Protein AF-A0A7X5YJA7-F1 (afdb_monomer_lite)

Organism: NCBI:txid74314

Radius of gyration: 18.67 Å; chains: 1; bounding box: 44×26×56 Å

Structure (mmCIF, N/CA/C/O backbone):
data_AF-A0A7X5YJA7-F1
#
_entry.id   AF-A0A7X5YJA7-F1
#
loop_
_atom_site.group_PDB
_atom_site.id
_atom_site.type_symbol
_atom_site.label_atom_id
_atom_site.label_alt_id
_atom_site.label_comp_id
_atom_site.label_asym_id
_atom_site.label_entity_id
_atom_site.label_seq_id
_atom_site.pdbx_PDB_ins_code
_atom_site.Cartn_x
_atom_site.Cartn_y
_atom_site.Cartn_z
_atom_site.occupancy
_atom_site.B_iso_or_equiv
_atom_site.auth_seq_id
_atom_site.auth_comp_id
_atom_site.auth_asym_id
_atom_site.auth_atom_id
_atom_site.pdbx_PDB_model_num
ATOM 1 N N . MET A 1 1 ? -20.370 -4.182 4.344 1.00 92.38 1 MET A N 1
ATOM 2 C CA . MET A 1 1 ? -19.520 -4.900 3.356 1.00 92.38 1 MET A CA 1
ATOM 3 C C . MET A 1 1 ? -18.749 -5.970 4.101 1.00 92.38 1 MET A C 1
ATOM 5 O O . MET A 1 1 ? -18.296 -5.703 5.209 1.00 92.38 1 MET A O 1
ATOM 9 N N . THR A 1 2 ? -18.574 -7.152 3.506 1.00 96.25 2 THR A N 1
ATOM 10 C CA . THR A 1 2 ? -17.849 -8.237 4.186 1.00 96.25 2 THR A CA 1
ATOM 11 C C . THR A 1 2 ? -16.337 -7.960 4.249 1.00 96.25 2 THR A C 1
ATOM 13 O O . THR A 1 2 ? -15.783 -7.353 3.321 1.00 96.25 2 THR A O 1
ATOM 16 N N . PRO A 1 3 ? -15.638 -8.420 5.299 1.00 96.44 3 PRO A N 1
ATOM 17 C CA . PRO A 1 3 ? -14.184 -8.299 5.412 1.00 96.44 3 PRO A CA 1
ATOM 18 C C . PRO A 1 3 ? -13.421 -8.891 4.221 1.00 96.44 3 PRO A C 1
ATOM 20 O O . PRO A 1 3 ? -12.526 -8.244 3.672 1.00 96.44 3 PRO A O 1
ATOM 23 N N . LEU A 1 4 ? -13.834 -10.069 3.742 1.00 96.12 4 LEU A N 1
ATOM 24 C CA . LEU A 1 4 ? -13.246 -10.729 2.570 1.00 96.12 4 LEU A CA 1
ATOM 25 C C . LEU A 1 4 ? -13.322 -9.865 1.303 1.00 96.12 4 LEU A C 1
ATOM 27 O O . LEU A 1 4 ? -12.337 -9.749 0.571 1.00 96.12 4 LEU A O 1
ATOM 31 N N . GLN A 1 5 ? -14.460 -9.210 1.054 1.00 96.69 5 GLN A N 1
ATOM 32 C CA . GLN A 1 5 ? -14.612 -8.295 -0.084 1.00 96.69 5 GLN A CA 1
ATOM 33 C C . GLN A 1 5 ? -13.682 -7.081 0.034 1.00 96.69 5 GLN A C 1
ATOM 35 O O . GLN A 1 5 ? -13.057 -6.679 -0.953 1.00 96.69 5 GLN A O 1
ATOM 40 N N . ALA A 1 6 ? -13.555 -6.510 1.235 1.00 97.00 6 ALA A N 1
ATOM 41 C CA . ALA A 1 6 ? -12.666 -5.378 1.472 1.00 97.00 6 ALA A CA 1
ATOM 42 C C . ALA A 1 6 ? -11.189 -5.757 1.259 1.00 97.00 6 ALA A C 1
ATOM 44 O O . ALA A 1 6 ? -10.462 -4.999 0.607 1.00 97.00 6 ALA A O 1
ATOM 45 N N . VAL A 1 7 ? -10.761 -6.933 1.739 1.00 96.69 7 VAL A N 1
ATOM 46 C CA . VAL A 1 7 ? -9.404 -7.468 1.521 1.00 96.69 7 VAL A CA 1
ATOM 47 C C . VAL A 1 7 ? -9.155 -7.764 0.051 1.00 96.69 7 VAL A C 1
ATOM 49 O O . VAL A 1 7 ? -8.123 -7.353 -0.467 1.00 96.69 7 VAL A O 1
ATOM 52 N N . SER A 1 8 ? -10.096 -8.400 -0.650 1.00 96.44 8 SER A N 1
ATOM 53 C CA . SER A 1 8 ? -9.962 -8.674 -2.086 1.00 96.44 8 SER A CA 1
ATOM 54 C C . SER A 1 8 ? -9.733 -7.387 -2.882 1.00 96.44 8 SER A C 1
ATOM 56 O O . SER A 1 8 ? -8.806 -7.302 -3.691 1.00 96.44 8 SER A O 1
ATOM 58 N N . ARG A 1 9 ? -10.506 -6.331 -2.589 1.00 96.81 9 ARG A N 1
ATOM 59 C CA . ARG A 1 9 ? -10.303 -5.019 -3.216 1.00 96.81 9 ARG A CA 1
ATOM 60 C C . ARG A 1 9 ? -8.924 -4.445 -2.893 1.00 96.81 9 ARG A C 1
ATOM 62 O O . ARG A 1 9 ? -8.259 -3.948 -3.795 1.00 96.81 9 ARG A O 1
ATOM 69 N N . GLY A 1 10 ? -8.507 -4.512 -1.630 1.00 95.25 10 GLY A N 1
ATOM 70 C CA . GLY A 1 10 ? -7.197 -4.033 -1.192 1.00 95.25 10 GLY A CA 1
ATOM 71 C C . GLY A 1 10 ? -6.038 -4.777 -1.839 1.00 95.25 10 GLY A C 1
ATOM 72 O O . GLY A 1 10 ? -5.076 -4.153 -2.270 1.00 95.25 10 GLY A O 1
ATOM 73 N N . TYR A 1 11 ? -6.159 -6.095 -1.975 1.00 94.56 11 TYR A N 1
ATOM 74 C CA . TYR A 1 11 ? -5.172 -6.933 -2.637 1.00 94.56 11 TYR A CA 1
ATOM 75 C C . TYR A 1 11 ? -4.934 -6.445 -4.066 1.00 94.56 11 TYR A C 1
ATOM 77 O O . TYR A 1 11 ? -3.798 -6.167 -4.434 1.00 94.56 11 TYR A O 1
ATOM 85 N N . TRP A 1 12 ? -5.996 -6.252 -4.851 1.00 95.12 12 TRP A N 1
ATOM 86 C CA . TRP A 1 12 ? -5.857 -5.792 -6.233 1.00 95.12 12 TRP A CA 1
ATOM 87 C C . TRP A 1 12 ? -5.357 -4.353 -6.347 1.00 95.12 12 TRP A C 1
ATOM 89 O O . TRP A 1 12 ? -4.498 -4.077 -7.182 1.00 95.12 12 TRP A O 1
ATOM 99 N N . THR A 1 13 ? -5.848 -3.429 -5.518 1.00 95.12 13 THR A N 1
ATOM 100 C CA . THR A 1 13 ? -5.436 -2.020 -5.619 1.00 95.12 13 THR A CA 1
ATOM 101 C C . THR A 1 13 ? -4.006 -1.796 -5.137 1.00 95.12 13 THR A C 1
ATOM 103 O O . THR A 1 13 ? -3.254 -1.067 -5.783 1.00 95.12 13 THR A O 1
ATOM 106 N N . VAL A 1 14 ? -3.611 -2.423 -4.027 1.00 95.44 14 VAL A N 1
ATOM 107 C CA . VAL A 1 14 ? -2.267 -2.279 -3.457 1.00 95.44 14 VAL A CA 1
ATOM 108 C C . VAL A 1 14 ? -1.260 -3.090 -4.272 1.00 95.44 14 VAL A C 1
ATOM 110 O O . VAL A 1 14 ? -0.284 -2.515 -4.757 1.00 95.44 14 VAL A O 1
ATOM 113 N N . ASN A 1 15 ? -1.500 -4.390 -4.493 1.00 94.25 15 ASN A N 1
ATOM 114 C CA . ASN A 1 15 ? -0.547 -5.223 -5.234 1.00 94.25 15 ASN A CA 1
ATOM 115 C C . ASN A 1 15 ? -0.490 -4.850 -6.712 1.00 94.25 15 ASN A C 1
ATOM 117 O O . ASN A 1 15 ? 0.582 -4.940 -7.296 1.00 94.25 15 ASN A O 1
ATOM 121 N N . GLY A 1 16 ? -1.581 -4.359 -7.307 1.00 94.25 16 GLY A N 1
ATOM 122 C CA . GLY A 1 16 ? -1.550 -3.816 -8.666 1.00 94.25 16 GLY A CA 1
ATOM 123 C C . GLY A 1 16 ? -0.557 -2.657 -8.800 1.00 94.25 16 GLY A C 1
ATOM 124 O O . GLY A 1 16 ? 0.258 -2.649 -9.721 1.00 94.25 16 GLY A O 1
ATOM 125 N N . GLY A 1 17 ? -0.551 -1.724 -7.839 1.00 93.94 17 GLY A N 1
ATOM 126 C CA . GLY A 1 17 ? 0.426 -0.630 -7.803 1.00 93.94 17 GLY A CA 1
ATOM 127 C C . GLY A 1 17 ? 1.866 -1.119 -7.616 1.00 93.94 17 GLY A C 1
ATOM 128 O O . GLY A 1 17 ? 2.772 -0.664 -8.312 1.00 93.94 17 GLY A O 1
ATOM 129 N N . VAL A 1 18 ? 2.076 -2.091 -6.724 1.00 95.50 18 VAL A N 1
ATOM 130 C CA . VAL A 1 18 ? 3.394 -2.711 -6.492 1.00 95.50 18 VAL A CA 1
ATOM 131 C C . VAL A 1 18 ? 3.898 -3.437 -7.739 1.00 95.50 18 VAL A C 1
ATOM 133 O O . VAL A 1 18 ? 5.042 -3.237 -8.135 1.00 95.50 18 VAL A O 1
ATOM 136 N N . MET A 1 19 ? 3.051 -4.237 -8.389 1.00 95.44 19 MET A N 1
ATOM 137 C CA . MET A 1 19 ? 3.389 -4.968 -9.612 1.00 95.44 19 MET A CA 1
ATOM 138 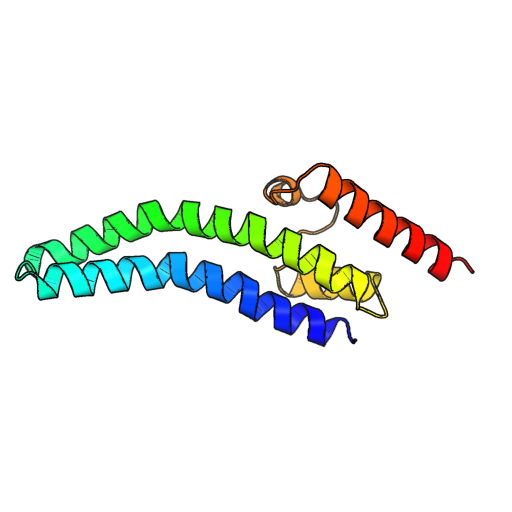C C . MET A 1 19 ? 3.728 -4.024 -10.762 1.00 95.44 19 MET A C 1
ATOM 140 O O . MET A 1 19 ? 4.683 -4.278 -11.496 1.00 95.44 19 MET A O 1
ATOM 144 N N . PHE A 1 20 ? 2.986 -2.923 -10.907 1.00 95.31 20 PHE A N 1
ATOM 145 C CA . PHE A 1 20 ? 3.298 -1.909 -11.910 1.00 95.31 20 PH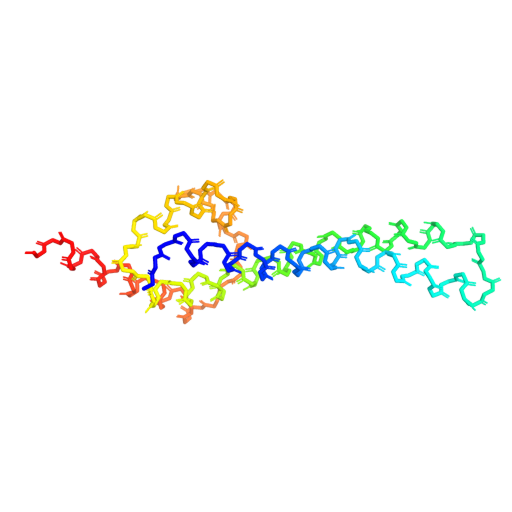E A CA 1
ATOM 146 C C . PHE A 1 20 ? 4.687 -1.303 -11.681 1.00 95.31 20 PHE A C 1
ATOM 148 O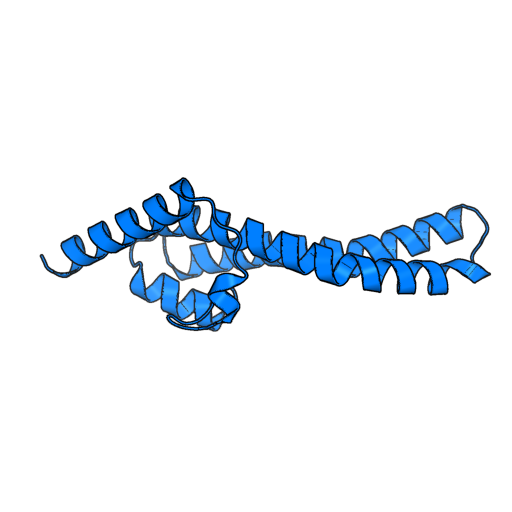 O . PHE A 1 20 ? 5.466 -1.196 -12.624 1.00 95.31 20 PHE A O 1
ATOM 155 N N . MET A 1 21 ? 5.034 -0.977 -10.434 1.00 95.94 21 MET A N 1
ATOM 156 C CA . MET A 1 21 ? 6.374 -0.482 -10.118 1.00 95.94 21 MET A CA 1
ATOM 157 C C . MET A 1 21 ? 7.438 -1.560 -10.367 1.00 95.94 21 MET A C 1
ATOM 159 O O . MET A 1 21 ? 8.392 -1.316 -11.093 1.00 95.94 21 MET A O 1
ATOM 163 N N . MET A 1 22 ? 7.267 -2.772 -9.832 1.00 94.75 22 MET A N 1
ATOM 164 C CA . MET A 1 22 ? 8.287 -3.826 -9.913 1.00 94.75 22 MET A CA 1
ATOM 165 C C . MET A 1 22 ? 8.521 -4.369 -11.323 1.00 94.75 22 MET A C 1
ATOM 167 O O . MET A 1 22 ? 9.659 -4.675 -11.660 1.00 94.75 22 MET A O 1
ATOM 171 N N . LEU A 1 23 ? 7.468 -4.546 -12.122 1.00 94.81 23 LEU A N 1
ATOM 172 C CA . LEU A 1 23 ? 7.551 -5.197 -13.435 1.00 94.81 23 LEU A CA 1
ATOM 173 C C . LEU A 1 23 ? 7.214 -4.238 -14.571 1.00 94.81 23 LEU A C 1
ATOM 175 O O . LEU A 1 23 ? 7.897 -4.236 -15.592 1.00 94.81 23 LEU A O 1
ATOM 179 N N . GLY A 1 24 ? 6.194 -3.398 -14.390 1.00 96.62 24 GLY A N 1
ATOM 180 C CA . GLY A 1 24 ? 5.761 -2.448 -15.413 1.00 96.62 24 GLY A CA 1
ATOM 181 C C . GLY A 1 24 ? 6.861 -1.460 -15.791 1.00 96.62 24 GLY A C 1
ATOM 182 O O . GLY A 1 24 ? 7.123 -1.282 -16.978 1.00 96.62 24 GLY A O 1
ATOM 183 N N . VAL A 1 25 ? 7.556 -0.877 -14.808 1.00 96.81 25 VAL A N 1
ATOM 184 C CA . VAL A 1 25 ? 8.639 0.085 -15.073 1.00 96.81 25 VAL A CA 1
ATOM 185 C C . VAL A 1 25 ? 9.810 -0.564 -15.829 1.00 96.81 25 VAL A C 1
ATOM 187 O O . VAL A 1 25 ? 10.134 -0.061 -16.904 1.00 96.81 25 VAL A O 1
ATOM 190 N N . PRO A 1 26 ? 10.404 -1.696 -15.391 1.00 97.44 26 PRO A N 1
ATOM 191 C CA . PRO A 1 26 ? 11.481 -2.344 -16.148 1.00 97.44 26 PRO A CA 1
ATOM 192 C C . PRO A 1 26 ? 11.079 -2.803 -17.552 1.00 97.44 26 PRO A C 1
ATOM 194 O O . PRO A 1 26 ? 11.853 -2.624 -18.493 1.00 97.44 26 PRO A O 1
ATOM 197 N N . ILE A 1 27 ? 9.870 -3.359 -17.714 1.00 98.00 27 ILE A N 1
ATOM 198 C CA . ILE A 1 27 ? 9.352 -3.769 -19.029 1.00 98.00 27 ILE A CA 1
ATOM 199 C C . ILE A 1 27 ? 9.218 -2.547 -19.940 1.00 98.00 27 ILE A C 1
ATOM 201 O O . ILE A 1 27 ? 9.658 -2.579 -21.088 1.00 98.00 27 ILE A O 1
ATOM 205 N N . MET A 1 28 ? 8.661 -1.449 -19.429 1.00 97.94 28 MET A N 1
ATOM 206 C CA . MET A 1 28 ? 8.515 -0.212 -20.189 1.00 97.94 28 MET A CA 1
ATOM 207 C C . MET A 1 28 ? 9.878 0.377 -20.565 1.00 97.94 28 MET A C 1
ATOM 209 O O . MET A 1 28 ? 10.066 0.776 -21.710 1.00 97.94 28 MET A O 1
ATOM 213 N N . THR A 1 29 ? 10.858 0.368 -19.655 1.00 97.94 29 THR A N 1
ATOM 214 C CA . THR A 1 29 ? 12.236 0.778 -19.961 1.00 97.94 29 THR A CA 1
ATOM 215 C C . THR A 1 29 ? 12.842 -0.078 -21.072 1.00 97.94 29 THR A C 1
ATOM 217 O O . THR A 1 29 ? 13.424 0.472 -22.004 1.00 97.94 29 THR A O 1
ATOM 220 N N . HIS A 1 30 ? 12.670 -1.402 -21.022 1.00 98.06 30 HIS A N 1
ATOM 221 C CA . HIS A 1 30 ? 13.150 -2.303 -22.071 1.00 98.06 30 HIS A CA 1
ATOM 222 C C . HIS A 1 30 ? 12.538 -1.965 -23.441 1.00 98.06 30 HIS A C 1
ATOM 224 O O . HIS A 1 30 ? 13.259 -1.802 -24.428 1.00 98.06 30 HIS A O 1
ATOM 230 N N . VAL A 1 31 ? 11.211 -1.813 -23.499 1.00 98.31 31 VAL A N 1
ATOM 231 C CA . VAL A 1 31 ? 10.486 -1.463 -24.732 1.00 98.31 31 VAL A CA 1
ATOM 232 C C . VAL A 1 31 ? 10.928 -0.100 -25.266 1.00 98.31 31 VAL A C 1
ATOM 234 O O . VAL A 1 31 ? 11.179 0.037 -26.459 1.00 98.31 31 VAL A O 1
ATOM 237 N N . ILE A 1 32 ? 11.091 0.901 -24.399 1.00 98.31 32 ILE A N 1
ATOM 238 C CA . ILE A 1 32 ? 11.552 2.230 -24.813 1.00 98.31 32 ILE A CA 1
ATOM 239 C C . ILE A 1 32 ? 12.965 2.145 -25.402 1.00 98.31 32 ILE A C 1
ATOM 241 O O . ILE A 1 32 ? 13.184 2.605 -26.518 1.00 98.31 32 ILE A O 1
ATOM 245 N N . VAL A 1 33 ? 13.915 1.514 -24.709 1.00 98.38 33 VAL A N 1
ATOM 246 C CA . VAL A 1 33 ? 15.317 1.451 -25.158 1.00 98.38 33 VAL A CA 1
ATOM 247 C C . VAL A 1 33 ? 15.462 0.673 -26.472 1.00 98.38 33 VAL A C 1
ATOM 249 O O . VAL A 1 33 ? 16.174 1.119 -27.372 1.00 98.38 33 VAL A O 1
ATOM 252 N N . THR A 1 34 ? 14.739 -0.440 -26.629 1.00 97.88 34 THR A N 1
ATOM 253 C CA . THR A 1 34 ? 14.687 -1.171 -27.910 1.00 97.88 34 THR A CA 1
ATOM 254 C C . THR A 1 34 ? 14.069 -0.323 -29.024 1.00 97.88 34 THR A C 1
ATOM 256 O O . THR A 1 34 ? 14.627 -0.266 -30.118 1.00 97.88 34 THR A O 1
ATOM 259 N N . SER A 1 35 ? 12.971 0.393 -28.750 1.00 97.69 35 SER A N 1
ATOM 260 C CA . SER A 1 35 ? 12.300 1.257 -29.737 1.00 97.69 35 SER A CA 1
ATOM 261 C C . SER A 1 35 ? 13.140 2.458 -30.184 1.00 97.69 35 SER A C 1
ATOM 263 O O . SER A 1 35 ? 12.953 2.955 -31.291 1.00 97.69 35 SER A O 1
ATOM 265 N N . LEU A 1 36 ? 14.097 2.892 -29.358 1.00 98.00 36 LEU A N 1
ATOM 266 C CA . LEU A 1 36 ? 15.064 3.941 -29.688 1.00 98.00 36 LEU A CA 1
ATOM 267 C C . LEU A 1 36 ? 16.261 3.428 -30.509 1.00 98.00 36 LEU A C 1
ATOM 269 O O . LEU A 1 36 ? 17.143 4.214 -30.837 1.00 98.00 36 LEU A O 1
ATOM 273 N N . GLY A 1 37 ? 16.303 2.135 -30.851 1.00 97.81 37 GLY A N 1
ATOM 274 C CA . GLY A 1 37 ? 17.366 1.547 -31.671 1.00 97.81 37 GLY A CA 1
ATOM 275 C C . GLY A 1 37 ? 18.587 1.061 -30.887 1.00 97.81 37 GLY A C 1
ATOM 276 O O . GLY A 1 37 ? 19.625 0.823 -31.496 1.00 97.81 37 GLY A O 1
ATOM 277 N N . HIS A 1 38 ? 18.463 0.882 -29.566 1.00 97.19 38 HIS A N 1
ATOM 278 C CA . HIS A 1 38 ? 19.549 0.439 -28.678 1.00 97.19 38 HIS A CA 1
ATOM 279 C C . HIS A 1 38 ? 19.266 -0.916 -27.991 1.00 97.19 38 HIS A C 1
ATOM 281 O O . HIS A 1 38 ? 19.332 -1.016 -26.759 1.00 97.19 38 HIS A O 1
ATOM 287 N N . PRO A 1 39 ? 18.902 -1.985 -28.730 1.00 96.56 39 PRO A N 1
ATOM 288 C CA . PRO A 1 39 ? 18.527 -3.270 -28.134 1.00 96.56 39 PRO A CA 1
ATOM 289 C C . PRO A 1 39 ? 19.634 -3.909 -27.281 1.00 96.56 39 PRO A C 1
ATOM 291 O O . PRO A 1 39 ? 19.326 -4.601 -26.309 1.00 96.56 39 PRO A O 1
ATOM 294 N N . GLU A 1 40 ? 20.905 -3.640 -27.580 1.00 97.44 40 GLU A N 1
ATOM 295 C CA . GLU A 1 40 ? 22.067 -4.114 -26.822 1.00 97.44 40 GLU A CA 1
ATOM 296 C C . GLU A 1 40 ? 22.097 -3.594 -25.374 1.00 97.44 40 GLU A C 1
ATOM 298 O O . GLU A 1 40 ? 22.564 -4.294 -24.474 1.00 97.44 40 GLU A O 1
ATOM 303 N N . TRP A 1 41 ? 21.534 -2.407 -25.122 1.00 97.75 41 TRP A N 1
ATOM 304 C CA . TRP A 1 41 ? 21.472 -1.797 -23.789 1.00 97.75 41 TRP A CA 1
ATOM 305 C C . TRP A 1 41 ? 20.181 -2.112 -23.035 1.00 97.75 41 TRP A C 1
ATOM 307 O O . TRP A 1 41 ? 20.105 -1.902 -21.821 1.00 97.75 41 TRP A O 1
ATOM 317 N N . ALA A 1 42 ? 19.160 -2.625 -23.722 1.00 97.44 42 ALA A N 1
ATOM 318 C CA . ALA A 1 42 ? 17.808 -2.724 -23.184 1.00 97.44 42 ALA A CA 1
ATOM 319 C C . ALA A 1 42 ? 17.712 -3.618 -21.939 1.00 97.44 42 ALA A C 1
ATOM 321 O O . ALA A 1 42 ? 16.979 -3.295 -21.004 1.00 97.44 42 ALA A O 1
ATOM 322 N N . MET A 1 43 ? 18.459 -4.726 -21.896 1.00 97.31 43 MET A N 1
ATOM 323 C CA . MET A 1 43 ? 18.467 -5.615 -20.728 1.00 97.31 43 MET A CA 1
ATOM 324 C C . MET A 1 43 ? 19.173 -4.974 -19.526 1.00 97.31 43 MET A C 1
ATOM 326 O O . MET A 1 43 ? 18.664 -5.026 -18.407 1.00 97.31 43 MET A O 1
ATOM 330 N N . MET A 1 44 ? 20.314 -4.314 -19.754 1.00 98.00 44 MET A N 1
ATOM 331 C CA . MET A 1 44 ? 21.045 -3.609 -18.697 1.00 98.00 44 MET A CA 1
ATOM 332 C C . MET A 1 44 ? 20.207 -2.459 -18.121 1.00 98.00 44 MET A C 1
ATOM 334 O O . MET A 1 44 ? 20.081 -2.335 -16.903 1.00 98.00 44 MET A O 1
ATOM 338 N N . ALA A 1 45 ? 19.581 -1.657 -18.988 1.00 97.62 45 ALA A N 1
ATOM 339 C CA . ALA A 1 45 ? 18.712 -0.556 -18.585 1.00 97.62 45 ALA A CA 1
ATOM 340 C C . ALA A 1 45 ? 17.496 -1.044 -17.780 1.00 97.62 45 ALA A C 1
ATOM 342 O O . ALA A 1 45 ? 17.174 -0.460 -16.746 1.00 97.62 45 ALA A O 1
ATOM 343 N N . ALA A 1 46 ? 16.860 -2.141 -18.201 1.00 97.31 46 ALA A N 1
ATOM 344 C CA . ALA A 1 46 ? 15.761 -2.754 -17.457 1.00 97.31 46 ALA A CA 1
ATOM 345 C C . ALA A 1 46 ? 16.210 -3.278 -16.082 1.00 97.31 46 ALA A C 1
ATOM 347 O O . ALA A 1 46 ? 15.510 -3.075 -15.090 1.00 97.31 46 ALA A O 1
ATOM 348 N N . GLY A 1 47 ? 17.395 -3.893 -15.995 1.00 97.25 47 GLY A N 1
ATOM 349 C CA . GLY A 1 47 ? 17.979 -4.335 -14.726 1.00 97.25 47 GLY A CA 1
ATOM 350 C C . GLY A 1 47 ? 18.218 -3.177 -13.752 1.00 97.25 47 GLY A C 1
ATOM 351 O O . GLY A 1 47 ? 17.830 -3.258 -12.586 1.00 97.25 47 GLY A O 1
ATOM 352 N N . LEU A 1 48 ? 18.779 -2.063 -14.232 1.00 97.50 48 LEU A N 1
ATOM 353 C CA . LEU A 1 48 ? 18.949 -0.849 -13.423 1.00 97.50 48 LEU A CA 1
ATOM 354 C C . LEU A 1 48 ? 17.600 -0.251 -13.003 1.00 97.50 48 LEU A C 1
ATOM 356 O O . LEU A 1 48 ? 17.422 0.115 -11.840 1.00 97.50 48 LEU A O 1
ATOM 360 N N . ALA A 1 49 ? 16.630 -0.205 -13.919 1.00 97.12 49 ALA A N 1
ATOM 361 C CA . ALA A 1 49 ? 15.280 0.253 -13.617 1.00 97.12 49 ALA A CA 1
ATOM 362 C C . ALA A 1 49 ? 14.620 -0.608 -12.531 1.00 97.12 49 ALA A C 1
ATOM 364 O O . ALA A 1 49 ? 13.976 -0.058 -11.641 1.00 97.12 49 ALA A O 1
ATOM 365 N N . PHE A 1 50 ? 14.817 -1.930 -12.538 1.00 96.31 50 PHE A N 1
ATOM 366 C CA . PHE A 1 50 ? 14.297 -2.825 -11.500 1.00 96.31 50 PHE A CA 1
ATOM 367 C C . PHE A 1 50 ? 14.868 -2.494 -10.115 1.00 96.31 50 PHE A C 1
ATOM 369 O O . PHE A 1 50 ? 14.109 -2.380 -9.150 1.00 96.31 50 PHE A O 1
ATOM 376 N N . LEU A 1 51 ? 16.182 -2.265 -10.019 1.00 96.25 51 LEU A N 1
ATOM 377 C CA . LEU A 1 51 ? 16.840 -1.921 -8.752 1.00 96.25 51 LEU A CA 1
ATOM 378 C C . LEU A 1 51 ? 16.298 -0.621 -8.146 1.00 96.25 51 LEU A C 1
ATOM 380 O O . LEU A 1 51 ? 16.104 -0.541 -6.935 1.00 96.25 51 LEU A O 1
ATOM 384 N N . VAL A 1 52 ? 16.009 0.377 -8.984 1.00 94.94 52 VAL A N 1
ATOM 385 C CA . VAL A 1 52 ? 15.397 1.644 -8.548 1.00 94.94 52 VAL A CA 1
ATOM 386 C C . VAL A 1 52 ? 13.902 1.480 -8.261 1.00 94.94 52 VAL A C 1
ATOM 388 O O . VAL A 1 52 ? 13.361 2.116 -7.355 1.00 94.94 52 VAL A O 1
ATOM 391 N N . SER A 1 53 ? 13.221 0.605 -8.997 1.00 94.94 53 SER A N 1
ATOM 392 C CA . SER A 1 53 ? 11.778 0.411 -8.856 1.00 94.94 53 SER A CA 1
ATOM 393 C C . SER A 1 53 ? 11.403 -0.394 -7.618 1.00 94.94 53 SER A C 1
ATOM 395 O O . SER A 1 53 ? 10.311 -0.206 -7.093 1.00 94.94 53 SER A O 1
ATOM 397 N N . TRP A 1 54 ? 12.292 -1.245 -7.101 1.00 93.06 54 TRP A N 1
ATOM 398 C CA . TRP A 1 54 ? 12.060 -1.985 -5.858 1.00 93.06 54 TRP A CA 1
ATOM 399 C C . TRP A 1 54 ? 11.716 -1.079 -4.655 1.00 93.06 54 TRP A C 1
ATOM 401 O O . TRP A 1 54 ? 10.640 -1.246 -4.071 1.00 93.06 54 TRP A O 1
ATOM 411 N N . PRO A 1 55 ? 12.545 -0.083 -4.273 1.00 94.94 55 PRO A N 1
ATOM 412 C CA . PRO A 1 55 ? 12.193 0.826 -3.183 1.00 94.94 55 PRO A CA 1
ATOM 413 C C . PRO A 1 55 ? 10.967 1.691 -3.513 1.00 94.94 55 PRO A C 1
ATOM 415 O O . PRO A 1 55 ? 10.161 1.965 -2.625 1.00 94.94 55 PRO A O 1
ATOM 418 N N . ALA A 1 56 ? 10.764 2.074 -4.779 1.00 94.50 56 ALA A N 1
ATOM 419 C CA . ALA A 1 56 ? 9.562 2.800 -5.198 1.00 94.50 56 ALA A CA 1
ATOM 420 C C . ALA A 1 56 ? 8.280 1.958 -5.041 1.00 94.50 56 ALA A C 1
ATOM 422 O O . ALA A 1 56 ? 7.244 2.470 -4.604 1.00 94.50 56 ALA A O 1
ATOM 423 N N . ALA A 1 57 ? 8.347 0.659 -5.335 1.00 95.44 57 ALA A N 1
ATOM 424 C CA . ALA A 1 57 ? 7.258 -0.284 -5.121 1.00 95.44 57 ALA A CA 1
ATOM 425 C C . ALA A 1 57 ? 6.935 -0.416 -3.629 1.00 95.44 57 ALA A C 1
ATOM 427 O O . ALA A 1 57 ? 5.764 -0.369 -3.249 1.00 95.44 57 ALA A O 1
ATOM 428 N N . TRP A 1 58 ? 7.963 -0.481 -2.778 1.00 94.38 58 TRP A N 1
ATOM 429 C CA . TRP A 1 58 ? 7.787 -0.493 -1.326 1.00 94.38 58 TRP A CA 1
ATOM 430 C C . TRP A 1 58 ? 7.096 0.781 -0.818 1.00 94.38 58 TRP A C 1
ATOM 432 O O . TRP A 1 58 ? 6.113 0.700 -0.087 1.00 94.38 58 TRP A O 1
ATOM 442 N N . LEU A 1 59 ? 7.533 1.964 -1.263 1.00 94.31 59 LEU A N 1
ATOM 443 C CA . LEU A 1 59 ? 6.885 3.238 -0.914 1.00 94.31 59 LEU A CA 1
ATOM 444 C C . LEU A 1 59 ? 5.431 3.305 -1.399 1.00 94.31 59 LEU A C 1
ATOM 446 O O . LEU A 1 59 ? 4.552 3.798 -0.688 1.00 94.31 59 LEU A O 1
ATOM 450 N N . THR A 1 60 ? 5.169 2.784 -2.598 1.00 95.06 60 THR A N 1
ATOM 451 C CA . THR A 1 60 ? 3.819 2.698 -3.165 1.00 95.06 60 THR A CA 1
ATOM 452 C C . THR A 1 60 ? 2.923 1.827 -2.287 1.00 95.06 60 THR A C 1
ATOM 454 O O . THR A 1 60 ? 1.831 2.262 -1.911 1.00 95.06 60 THR A O 1
ATOM 457 N N . TRP A 1 61 ? 3.404 0.646 -1.886 1.00 95.88 61 TRP A N 1
ATOM 458 C CA . TRP A 1 61 ? 2.717 -0.221 -0.928 1.00 95.88 61 TRP A CA 1
ATOM 459 C C . TRP A 1 61 ? 2.428 0.522 0.382 1.00 95.88 61 TRP A C 1
ATOM 461 O O . TRP A 1 61 ? 1.270 0.601 0.795 1.00 95.88 61 TRP A O 1
ATOM 471 N N . SER A 1 62 ? 3.446 1.157 0.972 1.00 93.81 62 SER A N 1
ATOM 472 C CA . SER A 1 62 ? 3.362 1.869 2.253 1.00 93.81 62 SER A CA 1
ATOM 473 C C . SER A 1 62 ? 2.307 2.975 2.291 1.00 93.81 62 SER A C 1
ATOM 475 O O . SER A 1 62 ? 1.754 3.258 3.355 1.00 93.81 62 SER A O 1
ATOM 477 N N . LEU A 1 63 ? 2.029 3.619 1.155 1.00 94.75 63 LEU A N 1
ATOM 478 C CA . LEU A 1 63 ? 1.007 4.661 1.037 1.00 94.75 63 LEU A CA 1
ATOM 479 C C . LEU A 1 63 ? -0.379 4.079 0.744 1.00 94.75 63 LEU A C 1
ATOM 481 O O . LEU A 1 63 ? -1.375 4.502 1.343 1.00 94.75 63 LEU A O 1
ATOM 485 N N . LEU A 1 64 ? -0.459 3.130 -0.192 1.00 95.81 64 LEU A N 1
ATOM 486 C CA . LEU A 1 64 ? -1.730 2.552 -0.624 1.00 95.81 64 LEU A CA 1
ATOM 487 C C . LEU A 1 64 ? -2.366 1.702 0.475 1.00 95.81 64 LEU A C 1
ATOM 489 O O . LEU A 1 64 ? -3.576 1.807 0.677 1.00 95.81 64 LEU A O 1
ATOM 493 N N . VAL A 1 65 ? -1.571 0.940 1.230 1.00 95.69 65 VAL A N 1
ATOM 494 C CA . VAL A 1 65 ? -2.070 0.121 2.342 1.00 95.69 65 VAL A CA 1
ATOM 495 C C . VAL A 1 65 ? -2.734 0.977 3.421 1.00 95.69 65 VAL A C 1
ATOM 497 O O . VAL A 1 65 ? -3.826 0.647 3.874 1.00 95.69 65 VAL A O 1
ATOM 500 N N . THR A 1 66 ? -2.155 2.132 3.769 1.00 94.75 66 THR A N 1
ATOM 501 C CA . THR A 1 66 ? -2.735 3.069 4.745 1.00 94.75 66 THR A CA 1
ATOM 502 C C . THR A 1 66 ? -4.079 3.611 4.266 1.00 94.75 66 THR A C 1
ATOM 504 O O . THR A 1 66 ? -5.047 3.655 5.028 1.00 94.75 66 THR A O 1
ATOM 507 N N . ARG A 1 67 ? -4.156 4.026 2.994 1.00 95.25 67 ARG A N 1
ATOM 508 C CA . ARG A 1 67 ? -5.395 4.553 2.401 1.00 95.25 67 ARG A CA 1
ATOM 509 C C . ARG A 1 67 ? -6.478 3.482 2.337 1.00 95.25 67 ARG A C 1
ATOM 511 O O . ARG A 1 67 ? -7.616 3.750 2.717 1.00 95.25 67 ARG A O 1
ATOM 518 N N . TRP A 1 68 ? -6.118 2.278 1.893 1.00 96.88 68 TRP A N 1
ATOM 519 C CA . TRP A 1 68 ? -7.027 1.138 1.865 1.00 96.88 68 TRP A CA 1
ATOM 520 C C . TRP A 1 68 ? -7.516 0.775 3.271 1.00 96.88 68 TRP A C 1
ATOM 522 O O . TRP A 1 68 ? -8.716 0.596 3.451 1.00 96.88 68 TRP A O 1
ATOM 532 N N . ARG A 1 69 ? -6.626 0.736 4.271 1.00 96.06 69 ARG A N 1
ATOM 533 C CA . ARG A 1 69 ? -6.969 0.400 5.659 1.00 96.06 69 ARG A CA 1
ATOM 534 C C . ARG A 1 69 ? -8.052 1.326 6.207 1.00 96.06 69 ARG A C 1
ATOM 536 O O . ARG A 1 69 ? -9.062 0.842 6.701 1.00 96.06 69 ARG A O 1
ATOM 543 N N . ILE A 1 70 ? -7.876 2.642 6.071 1.00 96.06 70 ILE A N 1
ATOM 544 C CA . ILE A 1 70 ? -8.882 3.623 6.512 1.00 96.06 70 ILE A CA 1
ATOM 545 C C . ILE A 1 70 ? -10.197 3.415 5.758 1.00 96.06 70 ILE A C 1
ATOM 547 O O . ILE A 1 70 ? -11.255 3.336 6.374 1.00 96.06 70 ILE A O 1
ATOM 551 N N . TRP A 1 71 ? -10.131 3.270 4.431 1.00 97.62 71 TRP A N 1
ATOM 552 C CA . TRP A 1 71 ? -11.316 3.039 3.608 1.00 97.62 71 TRP A CA 1
ATOM 553 C C . TRP A 1 71 ? -12.085 1.773 4.019 1.00 97.62 71 TRP A C 1
ATOM 555 O O . TRP A 1 71 ? -13.318 1.795 4.039 1.00 97.62 71 TRP A O 1
ATOM 565 N N . ALA A 1 72 ? -11.368 0.693 4.345 1.00 97.25 72 ALA A N 1
ATOM 566 C CA . ALA A 1 72 ? -11.935 -0.588 4.745 1.00 97.25 72 ALA A CA 1
ATOM 567 C C . ALA A 1 72 ? -12.550 -0.512 6.147 1.00 97.25 72 ALA A C 1
ATOM 569 O O . ALA A 1 72 ? -13.700 -0.910 6.313 1.00 97.25 72 ALA A O 1
ATOM 570 N N . TYR A 1 73 ? -11.834 0.069 7.117 1.00 96.69 73 TYR A N 1
ATOM 571 C CA . TYR A 1 73 ? -12.305 0.233 8.498 1.00 96.69 73 TYR A CA 1
ATOM 572 C C . TYR A 1 73 ? -13.637 0.994 8.572 1.00 96.69 73 TYR A C 1
ATOM 574 O O . TYR A 1 73 ? -14.471 0.704 9.418 1.00 96.69 73 TYR A O 1
ATOM 582 N N . GLU A 1 74 ? -13.868 1.945 7.666 1.00 96.44 74 GLU A N 1
ATOM 583 C CA . GLU A 1 74 ? -15.119 2.711 7.608 1.00 96.44 74 GLU A CA 1
ATOM 584 C C . GLU A 1 74 ? -16.323 1.937 7.046 1.00 96.44 74 GLU A C 1
ATOM 586 O O . GLU A 1 74 ? -17.441 2.448 7.096 1.00 96.44 74 GLU A O 1
ATOM 591 N N . ARG A 1 75 ? -16.122 0.767 6.424 1.00 96.81 75 ARG A N 1
ATOM 592 C CA . ARG A 1 75 ? -17.153 0.109 5.595 1.00 96.81 75 ARG A CA 1
ATOM 593 C C . ARG A 1 75 ? -17.398 -1.361 5.920 1.00 96.81 75 ARG A C 1
ATOM 595 O O . ARG A 1 75 ? -18.393 -1.920 5.441 1.00 96.81 75 ARG A O 1
ATOM 602 N N . VAL A 1 76 ? -16.488 -2.002 6.647 1.00 97.00 76 VAL A N 1
ATOM 603 C CA . VAL A 1 76 ? -16.670 -3.393 7.064 1.00 97.00 76 VAL A CA 1
ATOM 604 C C . VAL A 1 76 ? -17.587 -3.492 8.272 1.00 97.00 76 VAL A C 1
ATOM 606 O O . VAL A 1 76 ? -17.653 -2.591 9.101 1.00 97.00 76 VAL A O 1
ATOM 609 N N . GLU A 1 77 ? -18.314 -4.599 8.339 1.00 93.12 77 GLU A N 1
ATOM 610 C CA . GLU A 1 77 ? -19.216 -4.894 9.455 1.00 93.12 77 GLU A CA 1
ATOM 611 C C . GLU A 1 77 ? -18.488 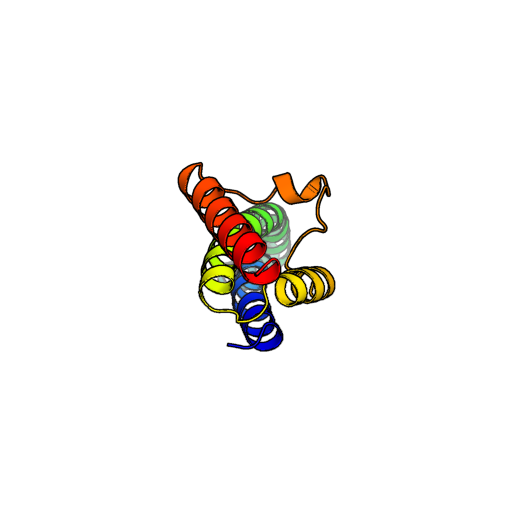-5.499 10.655 1.00 93.12 77 GLU A C 1
ATOM 613 O O . GLU A 1 77 ? -18.953 -5.303 11.775 1.00 93.12 77 GLU A O 1
ATOM 618 N N . ASP A 1 78 ? -17.356 -6.172 10.408 1.00 95.31 78 ASP A N 1
ATOM 619 C CA . ASP A 1 78 ? -16.484 -6.788 11.407 1.00 95.31 78 ASP A CA 1
ATOM 620 C C . ASP A 1 78 ? -15.028 -6.343 11.201 1.00 95.31 78 ASP A C 1
ATOM 622 O O . ASP A 1 78 ? -14.406 -6.610 10.165 1.00 95.31 78 ASP A O 1
ATOM 626 N N . LEU A 1 79 ? -14.496 -5.614 12.183 1.00 95.38 79 LEU A N 1
ATOM 627 C CA . LEU A 1 79 ? -13.133 -5.093 12.132 1.00 95.38 79 LEU A CA 1
ATOM 628 C C . LEU A 1 79 ? -12.084 -6.140 12.534 1.00 95.38 79 LEU A C 1
ATOM 630 O O . LEU A 1 79 ? -10.965 -6.107 12.014 1.00 95.38 79 LEU A O 1
ATOM 634 N N . ASP A 1 80 ? -12.429 -7.064 13.429 1.00 94.94 80 ASP A N 1
ATOM 635 C CA . ASP A 1 80 ? -11.510 -8.086 13.935 1.00 94.94 80 ASP A CA 1
ATOM 636 C C . ASP A 1 80 ? -11.254 -9.143 12.851 1.00 94.94 80 ASP A C 1
ATOM 638 O O . ASP A 1 80 ? -10.100 -9.488 12.564 1.00 94.94 80 ASP A O 1
ATOM 642 N N . GLU A 1 81 ? -12.309 -9.567 12.150 1.00 96.06 81 GLU A N 1
ATOM 643 C CA . GLU A 1 81 ? -12.189 -10.444 10.983 1.00 96.06 81 GLU A CA 1
ATOM 644 C C . GLU A 1 81 ? -11.399 -9.760 9.850 1.00 96.06 81 GLU A C 1
ATOM 646 O O . GLU A 1 81 ? -10.519 -10.379 9.246 1.00 96.06 81 GLU A O 1
ATOM 651 N N . LEU A 1 82 ? -11.625 -8.461 9.594 1.00 96.94 82 LEU A N 1
ATOM 652 C CA . LEU A 1 82 ? -10.850 -7.708 8.596 1.00 96.94 82 LEU A CA 1
ATOM 653 C C . LEU A 1 82 ? -9.351 -7.728 8.902 1.00 96.94 82 LEU A C 1
ATOM 655 O O . LEU A 1 82 ? -8.543 -7.923 7.988 1.00 96.94 82 LEU A O 1
ATOM 659 N N . LYS A 1 83 ? -8.969 -7.533 10.167 1.00 95.12 83 LYS A N 1
ATOM 660 C CA . LYS A 1 83 ? -7.566 -7.606 10.589 1.00 95.12 83 LYS A CA 1
ATOM 661 C C . LYS A 1 83 ? -6.999 -9.007 10.365 1.00 95.12 83 LYS A C 1
ATOM 663 O O . LYS A 1 83 ? -5.938 -9.130 9.751 1.00 95.12 83 LYS A O 1
ATOM 668 N N . ALA A 1 84 ? -7.713 -10.048 10.795 1.00 95.19 84 ALA A N 1
ATOM 669 C CA . ALA A 1 84 ? -7.269 -11.436 10.663 1.00 95.19 84 ALA A CA 1
ATOM 670 C C . ALA A 1 84 ? -7.050 -11.838 9.193 1.00 95.19 84 ALA A C 1
ATOM 672 O O . ALA A 1 84 ? -5.967 -12.297 8.815 1.00 95.19 84 ALA A O 1
ATOM 673 N N . VAL A 1 85 ? -8.045 -11.593 8.338 1.00 96.31 85 VAL A N 1
ATOM 674 C CA . VAL A 1 85 ? -7.971 -11.926 6.908 1.00 96.31 85 VAL A CA 1
ATOM 675 C C . VAL A 1 85 ? -6.967 -11.023 6.180 1.00 96.31 85 VAL A C 1
ATOM 677 O O . VAL A 1 85 ? -6.251 -11.484 5.291 1.00 96.31 85 VAL A O 1
ATOM 680 N N . GLY A 1 86 ? -6.844 -9.753 6.574 1.00 95.12 86 GLY A N 1
ATOM 681 C CA . GLY A 1 86 ? -5.854 -8.832 6.012 1.00 95.12 86 GLY A CA 1
ATOM 682 C C . GLY A 1 86 ? -4.407 -9.255 6.291 1.00 95.12 86 GLY A C 1
ATOM 683 O O . GLY A 1 86 ? -3.553 -9.113 5.411 1.00 95.12 86 GLY A O 1
ATOM 684 N N . VAL A 1 87 ? -4.131 -9.819 7.472 1.00 94.75 87 VAL A N 1
ATOM 685 C CA . VAL A 1 87 ? -2.823 -10.413 7.802 1.00 94.75 87 VAL A CA 1
ATOM 686 C C . VAL A 1 87 ? -2.581 -11.683 6.985 1.00 94.75 87 VAL A C 1
ATOM 688 O O . VAL A 1 87 ? -1.511 -11.829 6.393 1.00 94.75 87 VAL A O 1
ATOM 691 N N . ALA A 1 88 ? -3.580 -12.565 6.870 1.00 94.19 88 ALA A N 1
ATOM 692 C CA . ALA A 1 88 ? -3.478 -13.779 6.054 1.00 94.19 88 ALA A CA 1
ATOM 693 C C . ALA A 1 88 ? -3.195 -13.469 4.570 1.00 94.19 88 ALA A C 1
ATOM 695 O O . ALA A 1 88 ? -2.389 -14.143 3.928 1.00 94.19 88 ALA A O 1
ATOM 696 N N . ALA A 1 89 ? -3.790 -12.395 4.042 1.00 93.06 89 ALA A N 1
ATOM 697 C CA . ALA A 1 89 ? -3.557 -11.904 2.685 1.00 93.06 89 ALA A CA 1
ATOM 698 C C . ALA A 1 89 ? -2.239 -11.119 2.512 1.00 93.06 89 ALA A C 1
ATOM 700 O O . ALA A 1 89 ? -1.987 -10.597 1.425 1.00 93.06 89 ALA A O 1
ATOM 701 N N . LYS A 1 90 ? -1.407 -11.008 3.562 1.00 91.38 90 LYS A N 1
ATOM 702 C CA . LYS A 1 90 ? -0.160 -10.213 3.600 1.00 91.38 90 LYS A CA 1
ATOM 703 C C . LYS A 1 90 ? -0.354 -8.731 3.262 1.00 91.38 90 LYS A C 1
ATOM 705 O O . LYS A 1 90 ? 0.580 -8.051 2.843 1.00 91.38 90 LYS A O 1
ATOM 710 N N . LEU A 1 91 ? -1.573 -8.231 3.433 1.00 92.12 91 LEU A N 1
ATOM 711 C CA . LEU A 1 91 ? -1.909 -6.835 3.191 1.00 92.12 91 LEU A CA 1
ATOM 712 C C . LEU A 1 91 ? -1.690 -5.998 4.452 1.00 92.12 91 LEU A C 1
ATOM 714 O O . LEU A 1 91 ? -1.342 -4.827 4.365 1.00 92.12 91 LEU A O 1
ATOM 718 N N . LEU A 1 92 ? -1.867 -6.609 5.623 1.00 92.69 92 LEU A N 1
ATOM 719 C CA . LEU A 1 92 ? -1.602 -6.014 6.924 1.00 92.69 92 LEU A CA 1
ATOM 720 C C . LEU A 1 92 ? -0.459 -6.747 7.618 1.00 92.69 92 LEU A C 1
ATOM 722 O O . LEU A 1 92 ? -0.317 -7.964 7.513 1.00 92.69 92 LEU A O 1
ATOM 726 N N . TRP A 1 93 ? 0.318 -6.000 8.392 1.00 90.31 93 TRP A N 1
ATOM 727 C CA . TRP A 1 93 ? 1.219 -6.594 9.368 1.00 90.31 93 TRP A CA 1
ATOM 728 C C . TRP A 1 93 ? 0.448 -7.043 10.616 1.00 90.31 93 TRP A C 1
ATOM 730 O O . TRP A 1 93 ? -0.501 -6.354 11.007 1.00 90.31 93 TRP A O 1
ATOM 740 N N . PRO A 1 94 ? 0.872 -8.136 11.277 1.00 88.50 94 PRO A N 1
ATOM 741 C CA . PRO A 1 94 ? 0.365 -8.496 12.596 1.00 88.50 94 PRO A CA 1
ATOM 742 C C . PRO A 1 94 ? 0.535 -7.339 13.586 1.00 88.50 94 PRO A C 1
ATOM 744 O O . PRO A 1 94 ? 1.479 -6.546 13.483 1.00 88.50 94 PRO A O 1
ATOM 747 N N . GLU A 1 95 ? -0.357 -7.247 14.568 1.00 81.19 95 GLU A N 1
ATOM 748 C CA . GLU A 1 95 ? -0.219 -6.247 15.626 1.00 81.19 95 GLU A CA 1
ATOM 749 C C . GLU A 1 95 ? 1.118 -6.420 16.368 1.00 81.19 95 GLU A C 1
ATOM 751 O O . GLU A 1 95 ? 1.600 -7.530 16.582 1.00 81.19 95 GLU A O 1
ATOM 756 N N . GLY A 1 96 ? 1.775 -5.303 16.694 1.00 78.50 96 GLY A N 1
ATOM 757 C CA . GLY A 1 96 ? 3.104 -5.303 17.318 1.00 78.50 96 GLY A CA 1
ATOM 758 C C . GLY A 1 96 ? 4.283 -5.587 16.375 1.00 78.50 96 GLY A C 1
ATOM 759 O O . GLY A 1 96 ? 5.432 -5.406 16.781 1.00 78.50 96 GLY A O 1
ATOM 760 N N . HIS A 1 97 ? 4.048 -5.960 15.111 1.00 83.06 97 HIS A N 1
ATOM 761 C CA . HIS A 1 97 ? 5.129 -6.260 14.170 1.00 83.06 97 HIS A CA 1
ATOM 762 C C . HIS A 1 97 ? 5.921 -4.999 13.773 1.00 83.06 97 HIS A C 1
ATOM 764 O O . HIS A 1 97 ? 5.353 -3.958 13.436 1.00 83.06 97 HIS A O 1
ATOM 770 N N . SER A 1 98 ? 7.254 -5.085 13.754 1.00 75.81 98 SER A N 1
ATOM 771 C CA . SER A 1 98 ? 8.142 -3.941 13.483 1.00 75.81 98 SER A CA 1
ATOM 772 C C . SER A 1 98 ? 7.945 -3.344 12.086 1.00 75.81 98 SER A C 1
ATOM 774 O O . SER A 1 98 ? 8.000 -2.125 11.923 1.00 75.81 98 SER A O 1
ATOM 776 N N . MET A 1 99 ? 7.636 -4.178 11.088 1.00 76.62 99 MET A N 1
ATOM 777 C CA . MET A 1 99 ? 7.386 -3.721 9.716 1.00 76.62 99 MET A CA 1
ATOM 778 C C . MET A 1 99 ? 6.069 -2.949 9.563 1.00 76.62 99 MET A C 1
ATOM 780 O O . MET A 1 99 ? 5.937 -2.200 8.600 1.00 76.62 99 MET A O 1
ATOM 784 N N . ALA A 1 100 ? 5.154 -2.988 10.542 1.00 76.81 100 ALA A N 1
ATOM 785 C CA . ALA A 1 100 ? 3.993 -2.091 10.563 1.00 76.81 100 ALA A CA 1
ATOM 786 C C . ALA A 1 100 ? 4.400 -0.605 10.583 1.00 76.81 100 ALA A C 1
ATOM 788 O O . ALA A 1 100 ? 3.641 0.256 10.146 1.00 76.81 100 ALA A O 1
ATOM 789 N N . ARG A 1 101 ? 5.623 -0.298 11.043 1.00 78.56 101 ARG A N 1
ATOM 790 C CA . ARG A 1 101 ? 6.204 1.055 11.014 1.00 78.56 101 ARG A CA 1
ATOM 791 C C . ARG A 1 101 ? 6.591 1.516 9.610 1.00 78.56 101 ARG A C 1
ATOM 793 O O . ARG A 1 101 ? 6.814 2.704 9.416 1.00 78.56 101 ARG A O 1
ATOM 800 N N . THR A 1 102 ? 6.696 0.594 8.652 1.00 84.94 102 THR A N 1
ATOM 801 C CA . THR A 1 102 ? 6.985 0.935 7.252 1.00 84.94 102 THR A CA 1
ATOM 802 C C . THR A 1 102 ? 5.757 1.471 6.526 1.00 84.94 102 THR A C 1
ATOM 804 O O . THR A 1 102 ? 5.891 2.019 5.437 1.00 84.94 102 THR A O 1
ATOM 807 N N . GLU A 1 103 ? 4.568 1.365 7.122 1.00 89.19 103 GLU A N 1
ATOM 808 C CA . GLU A 1 103 ? 3.377 2.040 6.621 1.00 89.19 103 GLU A CA 1
ATOM 809 C C . GLU A 1 103 ? 3.501 3.543 6.850 1.00 89.19 103 GLU A C 1
ATOM 811 O O . GLU A 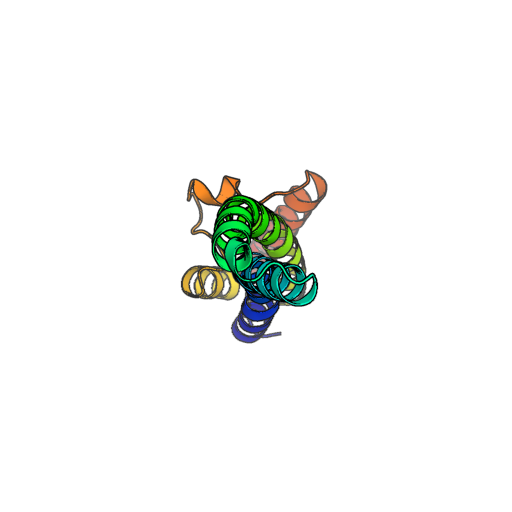1 103 ? 3.672 4.013 7.978 1.00 89.19 103 GLU A O 1
ATOM 816 N N . ILE A 1 104 ? 3.387 4.312 5.771 1.00 90.75 104 ILE A N 1
ATOM 817 C CA . ILE A 1 104 ? 3.498 5.764 5.844 1.00 90.75 104 ILE A CA 1
ATOM 818 C C . ILE A 1 104 ? 2.118 6.308 6.194 1.00 90.75 104 ILE A C 1
ATOM 820 O O . ILE A 1 104 ? 1.148 6.121 5.453 1.00 90.75 104 ILE A O 1
ATOM 824 N N . ARG A 1 105 ? 2.033 6.967 7.352 1.00 91.44 105 ARG A N 1
ATOM 825 C CA . ARG A 1 105 ? 0.790 7.507 7.910 1.00 91.44 105 ARG A CA 1
ATOM 826 C C . ARG A 1 105 ? 1.005 8.937 8.381 1.00 91.44 105 ARG A C 1
ATOM 828 O O . ARG A 1 105 ? 1.972 9.230 9.080 1.00 91.44 105 ARG A O 1
ATOM 835 N N . THR A 1 106 ? 0.078 9.828 8.049 1.00 92.50 106 THR A N 1
ATOM 836 C CA . THR A 1 106 ? 0.017 11.155 8.672 1.00 92.50 106 THR A CA 1
ATOM 837 C C . THR A 1 106 ? -0.582 11.059 10.077 1.00 92.50 106 THR A C 1
ATOM 839 O O . THR A 1 106 ? -1.275 10.095 10.412 1.00 92.50 106 THR A O 1
ATOM 842 N N . ARG A 1 107 ? -0.376 12.090 10.909 1.00 92.25 107 ARG A N 1
ATOM 843 C CA . ARG A 1 107 ? -0.988 12.155 12.250 1.00 92.25 107 ARG A CA 1
ATOM 844 C C . ARG A 1 107 ? -2.516 12.052 12.190 1.00 92.25 107 ARG A C 1
ATOM 846 O O . ARG A 1 107 ? -3.099 11.304 12.966 1.00 92.25 107 ARG A O 1
ATOM 853 N N . ALA A 1 108 ? -3.140 12.732 11.228 1.00 94.12 108 ALA A N 1
ATOM 854 C CA . ALA A 1 108 ? -4.586 12.682 11.018 1.00 94.12 108 ALA A CA 1
ATOM 855 C C . ALA A 1 108 ? -5.066 11.270 10.636 1.00 94.12 108 ALA A C 1
ATOM 857 O O . ALA A 1 108 ? -6.054 10.781 11.177 1.00 94.12 108 ALA A O 1
ATOM 858 N N . GLN A 1 109 ? -4.334 10.576 9.759 1.00 94.56 109 GLN A N 1
ATOM 859 C CA . GLN A 1 109 ? -4.633 9.186 9.400 1.00 94.56 109 GLN A CA 1
ATOM 860 C C . GLN A 1 109 ? -4.510 8.247 10.603 1.00 94.56 109 GLN A C 1
ATOM 862 O O . GLN A 1 109 ? -5.369 7.394 10.811 1.00 94.56 109 GLN A O 1
ATOM 867 N N . GLN A 1 110 ? -3.475 8.420 11.427 1.00 93.38 110 GLN A N 1
ATOM 868 C CA . GLN A 1 110 ? -3.292 7.618 12.634 1.00 93.38 110 GLN A CA 1
ATOM 869 C C . GLN A 1 110 ? -4.405 7.858 13.661 1.00 93.38 110 GLN A C 1
ATOM 871 O O . GLN A 1 110 ? -4.912 6.901 14.241 1.00 93.38 110 GLN A O 1
ATOM 876 N N . GLN A 1 111 ? -4.809 9.113 13.861 1.00 95.00 111 GLN A N 1
ATOM 877 C CA . GLN A 1 111 ? -5.948 9.457 14.714 1.00 95.00 111 GLN A CA 1
ATOM 878 C C . GLN A 1 111 ? -7.254 8.856 14.183 1.00 95.00 111 GLN A C 1
ATOM 880 O O . GLN A 1 111 ? -8.038 8.331 14.966 1.00 95.00 111 GLN A O 1
ATOM 885 N N . ARG A 1 112 ? -7.464 8.874 12.860 1.00 96.25 112 ARG A N 1
ATOM 886 C CA . ARG A 1 112 ? -8.647 8.279 12.227 1.00 96.25 112 ARG A CA 1
ATOM 887 C C . ARG A 1 112 ? -8.712 6.763 12.405 1.00 96.25 112 ARG A C 1
ATOM 889 O O . ARG A 1 112 ? -9.780 6.242 12.688 1.00 96.25 112 ARG A O 1
ATOM 896 N N . ILE A 1 113 ? -7.589 6.062 12.253 1.00 94.75 113 ILE A N 1
ATOM 897 C CA . ILE A 1 113 ? -7.527 4.611 12.488 1.00 94.75 113 ILE A CA 1
ATOM 898 C C . ILE A 1 113 ? -7.889 4.300 13.943 1.00 94.75 113 ILE A C 1
ATOM 900 O O . ILE A 1 113 ? -8.745 3.456 14.180 1.00 94.75 113 ILE A O 1
ATOM 904 N N . ARG A 1 114 ? -7.294 5.027 14.899 1.00 94.62 114 ARG A N 1
ATOM 905 C CA . ARG A 1 114 ? -7.563 4.836 16.332 1.00 94.62 114 ARG A CA 1
ATOM 906 C C . ARG A 1 114 ? -9.028 5.066 16.684 1.00 94.62 114 ARG A C 1
ATOM 908 O O . ARG A 1 114 ? -9.619 4.226 17.340 1.00 94.62 114 ARG A O 1
ATOM 915 N N . SER A 1 115 ? -9.638 6.148 16.195 1.00 96.50 115 SER A N 1
ATOM 916 C CA . SER A 1 115 ? -11.043 6.427 16.516 1.00 96.50 115 SER A CA 1
ATOM 917 C C . SER A 1 115 ? -12.010 5.377 15.966 1.00 96.50 115 SER A C 1
ATOM 919 O O . SER A 1 115 ? -13.024 5.101 16.600 1.00 96.50 115 SER A O 1
ATOM 921 N N . LEU A 1 116 ? -11.695 4.763 14.820 1.00 96.25 116 LEU A N 1
ATOM 922 C CA . LEU A 1 116 ? -12.469 3.643 14.277 1.00 96.25 116 LEU A CA 1
ATOM 923 C C . LEU A 1 116 ? -12.294 2.368 15.119 1.00 96.25 116 LEU A C 1
ATOM 925 O O . LEU A 1 116 ? -13.269 1.659 15.350 1.00 96.25 116 LEU A O 1
ATOM 929 N N . GLU A 1 117 ? -11.082 2.098 15.610 1.00 94.94 117 GLU A N 1
ATOM 930 C CA . GLU A 1 117 ? -10.808 0.969 16.512 1.00 94.94 117 GLU A CA 1
ATOM 931 C C . GLU A 1 117 ? -11.497 1.142 17.874 1.00 94.94 117 GLU A C 1
ATOM 933 O O . GLU A 1 117 ? -12.128 0.204 18.360 1.00 94.94 117 GLU A O 1
ATOM 938 N N . ASP A 1 118 ? -11.454 2.343 18.454 1.00 95.75 118 ASP A N 1
ATOM 939 C CA . ASP A 1 118 ? -12.111 2.654 19.729 1.00 95.75 118 ASP A CA 1
ATOM 940 C C . ASP A 1 118 ? -13.639 2.526 19.613 1.00 95.75 118 ASP A C 1
ATOM 942 O O . ASP A 1 118 ? -14.288 1.916 20.466 1.00 95.75 118 ASP A O 1
ATOM 946 N N . ALA A 1 119 ? -14.223 3.045 18.527 1.00 94.81 119 ALA A N 1
ATOM 947 C CA . ALA A 1 119 ? -15.654 2.914 18.253 1.00 94.81 119 ALA A CA 1
ATOM 948 C C . ALA A 1 119 ? -16.073 1.445 18.065 1.00 94.81 119 ALA A C 1
ATOM 950 O O . ALA A 1 119 ? -17.130 1.034 18.550 1.00 94.81 119 ALA A O 1
ATOM 951 N N . TRP A 1 120 ? -15.240 0.637 17.399 1.00 95.38 120 TRP A N 1
ATOM 952 C CA . TRP A 1 120 ? -15.468 -0.803 17.274 1.00 95.38 120 TRP A CA 1
ATOM 953 C C . TRP A 1 120 ? -15.424 -1.509 18.634 1.00 95.38 120 TRP A C 1
ATOM 955 O O . TRP A 1 120 ? -16.322 -2.288 18.956 1.00 95.38 120 TRP A O 1
ATOM 965 N N . ALA A 1 121 ? -14.425 -1.199 19.463 1.00 93.88 121 ALA A N 1
ATOM 966 C CA . ALA A 1 121 ? -14.282 -1.782 20.793 1.00 93.88 121 ALA A CA 1
ATOM 967 C C . ALA A 1 121 ? -15.489 -1.477 21.695 1.00 93.88 121 ALA A C 1
ATOM 969 O O . ALA A 1 121 ? -15.962 -2.371 22.402 1.00 93.88 121 ALA A O 1
ATOM 970 N N . GLN A 1 122 ? -16.018 -0.251 21.631 1.00 93.81 122 GLN A N 1
ATOM 971 C CA . GLN A 1 122 ? -17.250 0.129 22.327 1.00 93.81 122 GLN A CA 1
ATOM 972 C C . GLN A 1 122 ? -18.449 -0.684 21.828 1.00 93.81 122 GLN A C 1
ATOM 974 O O . GLN A 1 122 ? -19.160 -1.264 22.643 1.00 93.81 122 GLN A O 1
ATOM 979 N N . LYS A 1 123 ? -18.632 -0.794 20.503 1.00 92.25 123 LYS A N 1
ATOM 980 C CA . LYS A 1 123 ? -19.730 -1.569 19.899 1.00 92.25 123 LYS A CA 1
ATOM 981 C C . LYS A 1 123 ? -19.690 -3.051 20.286 1.00 92.25 123 LYS A C 1
ATOM 983 O O . LYS A 1 123 ? -20.736 -3.645 20.485 1.00 92.25 123 LYS A O 1
ATOM 988 N N . ARG A 1 124 ? -18.498 -3.641 20.383 1.00 89.69 124 ARG A N 1
ATOM 989 C CA . ARG A 1 124 ? -18.294 -5.051 20.757 1.00 89.69 124 ARG A CA 1
ATOM 990 C C . ARG A 1 12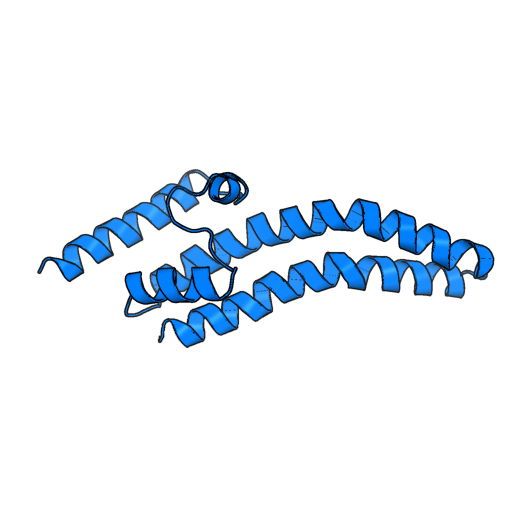4 ? -18.553 -5.332 22.244 1.00 89.69 124 ARG A C 1
ATOM 992 O O . ARG A 1 124 ? -18.763 -6.480 22.613 1.00 89.69 124 ARG A O 1
ATOM 999 N N . SER A 1 125 ? -18.466 -4.304 23.089 1.00 85.94 125 SER A N 1
ATOM 1000 C CA . SER A 1 125 ? -18.632 -4.422 24.547 1.00 85.94 125 SER A CA 1
ATOM 1001 C C . SER A 1 125 ? -20.058 -4.114 25.021 1.00 85.94 125 SER A C 1
ATOM 1003 O O . SER A 1 125 ? -20.322 -4.221 26.217 1.00 85.94 125 SER A O 1
ATOM 1005 N N . ALA A 1 126 ? -20.932 -3.693 24.103 1.00 75.19 126 ALA A N 1
ATOM 1006 C CA . ALA A 1 126 ? -22.346 -3.400 24.322 1.00 75.19 126 ALA A CA 1
ATOM 1007 C C . ALA A 1 126 ? -23.209 -4.592 23.894 1.00 75.19 126 ALA A C 1
ATOM 1009 O O . ALA A 1 126 ? -24.224 -4.840 24.580 1.00 75.19 126 ALA A O 1
#

Foldseek 3Di:
DALVVLLVVLLCVLVVLLCCLQPVQLVVQLVVCVVVVNNVCSNVRSVVSNVVSNVVSLLSLLASLLVSLLVSLVDHPDPVVNQVVCVVSVSADDPPDPCNVSRDDDPVSVVSNVVSVVVNVVVVVD

Sequence (126 aa):
MTPLQAVSRGYWTVNGGVMFMMLGVPIMTHVIVTSLGHPEWAMMAAGLAFLVSWPAAWLTWSLLVTRWRIWAYERVEDLDELKAVGVAAKLLWPEGHSMARTEIRTRAQQQRIRSLEDAWAQKRSA

pLDDT: mean 94.14, std 4.78, range [75.19, 98.38]

Secondary structure (DSSP, 8-state):
--HHHHHHHHHHHHHHHHHIIIIIHHHHHHHHHHHTT-HHHHHHHHHHHHHHHHHHHHHHHHHHHHHHHHHHHTT-S-HHHHHHHHHHTTSSPPTT-GGGGGS---HHHHHHHHHHHHHHHHHHT-